Protein AF-F0XKV9-F1 (afdb_monomer_lite)

pLDDT: mean 72.9, std 20.6, range [33.19, 96.75]

Foldseek 3Di:
DDDDDDDDDDDDDDDDDDDDDDDDDDDPPPPDDPPDDPPPVLVVLCVVLVHDSPDDPVVSVVSVVVVVVVVVVVVVVVCVVVVDDDDPPQAEAEWEWEAEPVDPDPTWIARDDWDWDQDPVRWTGTDHHHTDPDPVVVCVVVVSHPYYHYDYHYTPPPPPPPPPPDDPDDDDDDDDD

Radius of gyration: 44.13 Å; chains: 1; bounding box: 92×63×125 Å

Structure (mmCIF, N/CA/C/O backbone):
data_AF-F0XKV9-F1
#
_entry.id   AF-F0XKV9-F1
#
loop_
_atom_site.group_PDB
_atom_site.id
_atom_site.type_symbol
_atom_site.label_atom_id
_atom_site.label_alt_id
_atom_site.label_comp_id
_atom_site.label_asym_id
_atom_site.label_entity_id
_atom_site.label_seq_id
_atom_site.pdbx_PDB_ins_code
_atom_site.Cartn_x
_atom_site.Cartn_y
_atom_site.Cartn_z
_atom_site.occupancy
_atom_site.B_iso_or_equiv
_atom_site.auth_seq_id
_atom_site.auth_comp_id
_atom_site.auth_asym_id
_atom_site.auth_atom_id
_atom_site.pdbx_PDB_model_num
ATOM 1 N N . MET A 1 1 ? -64.883 26.259 46.572 1.00 42.47 1 MET A N 1
ATOM 2 C CA . MET A 1 1 ? -65.482 26.123 47.922 1.00 42.47 1 MET A CA 1
ATOM 3 C C . MET A 1 1 ? -66.639 25.128 47.892 1.00 42.47 1 MET A C 1
ATOM 5 O O . MET A 1 1 ? -67.677 25.463 47.343 1.00 42.47 1 MET A O 1
ATOM 9 N N . LYS A 1 2 ? -66.460 23.932 48.468 1.00 43.38 2 LYS A N 1
ATOM 10 C CA . LYS A 1 2 ? -67.406 23.218 49.358 1.00 43.38 2 LYS A CA 1
ATOM 11 C C . LYS A 1 2 ? -66.945 21.767 49.500 1.00 43.38 2 LYS A C 1
ATOM 13 O O . LYS A 1 2 ? -67.006 20.978 48.569 1.00 43.38 2 LYS A O 1
ATOM 18 N N . GLN A 1 3 ? -66.449 21.467 50.694 1.00 43.81 3 GLN A N 1
ATOM 19 C CA . GLN A 1 3 ? -66.146 20.125 51.170 1.00 43.81 3 GLN A CA 1
ATOM 20 C C . GLN A 1 3 ? -67.430 19.318 51.366 1.00 43.81 3 GLN A C 1
ATOM 22 O O . GLN A 1 3 ? -68.426 19.880 51.822 1.00 43.81 3 GLN A O 1
ATOM 27 N N . ARG A 1 4 ? -67.352 17.993 51.198 1.00 50.84 4 ARG A N 1
ATOM 28 C CA . ARG A 1 4 ? -68.107 17.042 52.026 1.00 50.84 4 ARG A CA 1
ATOM 29 C C . ARG A 1 4 ? -67.255 15.808 52.334 1.00 50.84 4 ARG A C 1
ATOM 31 O O . ARG A 1 4 ? -67.056 14.948 51.489 1.00 50.84 4 ARG A O 1
ATOM 38 N N . LYS A 1 5 ? -66.770 15.757 53.578 1.00 52.06 5 LYS A N 1
ATOM 39 C CA . LYS A 1 5 ? -66.392 14.536 54.303 1.00 52.06 5 LYS A CA 1
ATOM 40 C C . LYS A 1 5 ? -67.658 13.744 54.639 1.00 52.06 5 LYS A C 1
ATOM 42 O O . LYS A 1 5 ? -68.660 14.366 54.996 1.00 52.06 5 LYS A O 1
ATOM 47 N N . ARG A 1 6 ? -67.574 12.412 54.667 1.00 47.75 6 ARG A N 1
ATOM 48 C CA . ARG A 1 6 ? -68.296 11.585 55.647 1.00 47.75 6 ARG A CA 1
ATOM 49 C C . ARG A 1 6 ? -67.607 10.238 55.860 1.00 47.75 6 ARG A C 1
ATOM 51 O O . ARG A 1 6 ? -66.858 9.756 55.021 1.00 47.75 6 ARG A O 1
ATOM 58 N N . THR A 1 7 ? -67.826 9.745 57.062 1.00 48.09 7 THR A N 1
ATOM 59 C CA . THR A 1 7 ? -67.016 8.855 57.886 1.00 48.09 7 THR A CA 1
ATOM 60 C C . THR A 1 7 ? -67.674 7.478 58.012 1.00 48.09 7 THR A C 1
ATOM 62 O O . THR A 1 7 ? -68.883 7.408 58.186 1.00 48.09 7 THR A O 1
ATOM 65 N N . ARG A 1 8 ? -66.840 6.430 57.957 1.00 44.22 8 ARG A N 1
ATOM 66 C CA . ARG A 1 8 ? -66.733 5.241 58.835 1.00 44.22 8 ARG A CA 1
ATOM 67 C C . ARG A 1 8 ? -68.006 4.649 59.485 1.00 44.22 8 ARG A C 1
ATOM 69 O O . ARG A 1 8 ? -68.614 5.298 60.327 1.00 44.22 8 ARG A O 1
ATOM 76 N N . THR A 1 9 ? -68.218 3.346 59.276 1.00 46.81 9 THR A N 1
ATOM 77 C CA . THR A 1 9 ? -68.761 2.396 60.272 1.00 46.81 9 THR A CA 1
ATOM 78 C C . THR A 1 9 ? -67.995 1.072 60.193 1.00 46.81 9 THR A C 1
ATOM 80 O O . THR A 1 9 ? -67.489 0.704 59.135 1.00 46.81 9 THR A O 1
ATOM 83 N N . ALA A 1 10 ? -67.846 0.427 61.347 1.00 48.41 10 ALA A N 1
ATOM 84 C CA . ALA A 1 10 ? -67.212 -0.867 61.574 1.00 48.41 10 ALA A CA 1
ATOM 85 C C . ALA A 1 10 ? -68.290 -1.925 61.864 1.00 48.41 10 ALA A C 1
ATOM 87 O O . ALA A 1 10 ? -69.329 -1.554 62.396 1.00 48.41 10 ALA A O 1
ATOM 88 N N . ASP A 1 11 ? -68.007 -3.187 61.536 1.00 45.19 11 ASP A N 1
ATOM 89 C CA . ASP A 1 11 ? -68.494 -4.432 62.173 1.00 45.19 11 ASP A CA 1
ATOM 90 C C . ASP A 1 11 ? -67.734 -5.573 61.462 1.00 45.19 11 ASP A C 1
ATOM 92 O O . ASP A 1 11 ? -67.770 -5.656 60.238 1.00 45.19 11 ASP A O 1
ATOM 96 N N . SER A 1 12 ? -66.788 -6.295 62.067 1.00 44.91 12 SER A N 1
ATOM 97 C CA . SER A 1 12 ? -66.873 -7.233 63.198 1.00 44.91 12 SER A CA 1
ATOM 98 C C . SER A 1 12 ? -67.814 -8.411 62.933 1.00 44.91 12 SER A C 1
ATOM 100 O O . SER A 1 12 ? -69.007 -8.333 63.203 1.00 44.91 12 SER A O 1
ATOM 102 N N . SER A 1 13 ? -67.259 -9.529 62.458 1.00 52.47 13 SER A N 1
ATOM 103 C CA . SER A 1 13 ? -67.791 -10.858 62.769 1.00 52.47 13 SER A CA 1
ATOM 104 C C . SER A 1 13 ? -66.709 -11.915 62.556 1.00 52.47 13 SER A C 1
ATOM 106 O O . SER A 1 13 ? -66.305 -12.198 61.427 1.00 52.47 13 SER A O 1
ATOM 108 N N . ASP A 1 14 ? -66.220 -12.436 63.676 1.00 47.88 14 ASP A N 1
ATOM 109 C CA . ASP A 1 14 ? -65.377 -13.616 63.779 1.00 47.88 14 ASP A CA 1
ATOM 110 C C . ASP A 1 14 ? -66.188 -14.865 63.422 1.00 47.88 14 ASP A C 1
ATOM 112 O O . ASP A 1 14 ? -67.334 -15.010 63.851 1.00 47.88 14 ASP A O 1
ATOM 116 N N . ASN A 1 15 ? -65.582 -15.809 62.703 1.00 46.38 15 ASN A N 1
ATOM 117 C CA . ASN A 1 15 ? -65.935 -17.207 62.904 1.00 46.38 15 ASN A CA 1
ATOM 118 C C . ASN A 1 15 ? -64.707 -18.090 62.683 1.00 46.38 15 ASN A C 1
ATOM 120 O O . ASN A 1 15 ? -64.210 -18.247 61.567 1.00 46.38 15 ASN A O 1
ATOM 124 N N . GLU A 1 16 ? -64.219 -18.636 63.789 1.00 47.38 16 GLU A N 1
ATOM 125 C CA . GLU A 1 16 ? -63.216 -19.685 63.840 1.00 47.38 16 GLU A CA 1
ATOM 126 C C . GLU A 1 16 ? -63.859 -21.019 63.449 1.00 47.38 16 GLU A C 1
ATOM 128 O O . GLU A 1 16 ? -64.922 -21.378 63.954 1.00 47.38 16 GLU A O 1
ATOM 133 N N . SER A 1 17 ? -63.197 -21.801 62.598 1.00 43.56 17 SER A N 1
ATOM 134 C CA . SER A 1 17 ? -63.336 -23.257 62.646 1.00 43.56 17 SER A CA 1
ATOM 135 C C . SER A 1 17 ? -62.118 -23.910 62.001 1.00 43.56 17 SER A C 1
ATOM 137 O O . SER A 1 17 ? -61.963 -23.943 60.782 1.00 43.56 17 SER A O 1
ATOM 139 N N . LEU A 1 18 ? -61.225 -24.386 62.863 1.00 49.62 18 LEU A N 1
ATOM 140 C CA . LEU A 1 18 ? -60.245 -25.417 62.562 1.00 49.62 18 LEU A CA 1
ATOM 141 C C . LEU A 1 18 ? -60.883 -26.754 62.954 1.00 49.62 18 LEU A C 1
ATOM 143 O O . LEU A 1 18 ? -61.232 -26.895 64.121 1.00 49.62 18 LEU A O 1
ATOM 147 N N . ASP A 1 19 ? -60.986 -27.717 62.034 1.00 33.19 19 ASP A N 1
ATOM 148 C CA . ASP A 1 19 ? -60.516 -29.084 62.306 1.00 33.19 19 ASP A CA 1
ATOM 149 C C . ASP A 1 19 ? -60.422 -29.962 61.037 1.00 33.19 19 ASP A C 1
ATOM 151 O O . ASP A 1 19 ? -61.348 -29.979 60.231 1.00 33.19 19 ASP A O 1
ATOM 155 N N . SER A 1 20 ? -59.279 -30.658 60.920 1.00 41.34 20 SER A N 1
ATOM 156 C CA . SER A 1 20 ? -58.982 -32.010 60.379 1.00 41.34 20 SER A CA 1
ATOM 157 C C . SER A 1 20 ? -59.711 -32.524 59.106 1.00 41.34 20 SER A C 1
ATOM 159 O O . SER A 1 20 ? -60.913 -32.406 58.951 1.00 41.34 20 SER A O 1
ATOM 161 N N . THR A 1 21 ? -59.100 -33.198 58.120 1.00 38.78 21 THR A N 1
ATOM 162 C CA . THR A 1 21 ? -58.111 -34.288 58.182 1.00 38.78 21 THR A CA 1
ATOM 163 C C . THR A 1 21 ? -57.601 -34.605 56.757 1.00 38.78 21 THR A C 1
ATOM 165 O O . THR A 1 21 ? -58.375 -34.583 55.806 1.00 38.78 21 THR A O 1
ATOM 168 N N . SER A 1 22 ? -56.320 -34.978 56.644 1.00 44.16 22 SER A N 1
ATOM 169 C CA . SER A 1 22 ? -55.724 -35.967 55.715 1.00 44.16 22 SER A CA 1
ATOM 170 C C . SER A 1 22 ? -56.182 -36.055 54.246 1.00 44.16 22 SER A C 1
ATOM 172 O O . SER A 1 22 ? -57.261 -36.560 53.940 1.00 44.16 22 SER A O 1
ATOM 174 N N . GLY A 1 23 ? -55.248 -35.793 53.327 1.00 37.78 23 GLY A N 1
ATOM 175 C CA . GLY A 1 23 ? -55.376 -36.228 51.937 1.00 37.78 23 GLY A CA 1
ATOM 176 C C . GLY A 1 23 ? -54.238 -35.764 51.035 1.00 37.78 23 GLY A C 1
ATOM 177 O O . GLY A 1 23 ? -54.467 -34.988 50.116 1.00 37.78 23 GLY A O 1
ATOM 178 N N . GLU A 1 24 ? -53.013 -36.241 51.265 1.00 48.28 24 GLU A N 1
ATOM 179 C CA . GLU A 1 24 ? -51.972 -36.171 50.237 1.00 48.28 24 GLU A CA 1
ATOM 180 C C . GLU A 1 24 ? -52.364 -37.064 49.054 1.00 48.28 24 GLU A C 1
ATOM 182 O O . GLU A 1 24 ? -52.225 -38.286 49.112 1.00 48.28 24 GLU A O 1
ATOM 187 N N . ARG A 1 25 ? -52.821 -36.459 47.956 1.00 43.91 25 ARG A N 1
ATOM 188 C CA . ARG A 1 25 ? -52.579 -36.972 46.603 1.00 43.91 25 ARG A CA 1
ATOM 189 C C . ARG A 1 25 ? -52.269 -35.792 45.704 1.00 43.91 25 ARG A C 1
ATOM 191 O O . ARG A 1 25 ? -53.130 -34.982 45.386 1.00 43.91 25 ARG A O 1
ATOM 198 N N . GLY A 1 26 ? -50.986 -35.682 45.381 1.00 50.31 26 GLY A N 1
ATOM 199 C CA . GLY A 1 26 ? -50.465 -34.673 44.488 1.00 50.31 26 GLY A CA 1
ATOM 200 C C . GLY A 1 26 ? -51.001 -34.868 43.081 1.00 50.31 26 GLY A C 1
ATOM 201 O O . GLY A 1 26 ? -50.602 -35.804 42.399 1.00 50.31 26 GLY A O 1
ATOM 202 N N . ASP A 1 27 ? -51.803 -33.911 42.639 1.00 44.44 27 ASP A N 1
ATOM 203 C CA . ASP A 1 27 ? -51.868 -33.549 41.236 1.00 44.44 27 ASP A CA 1
ATOM 204 C C . ASP A 1 27 ? -51.027 -32.289 41.073 1.00 44.44 27 ASP A C 1
ATOM 206 O O . ASP A 1 27 ? -51.365 -31.198 41.535 1.00 44.44 27 ASP A O 1
ATOM 210 N N . LYS A 1 28 ? -49.846 -32.491 40.482 1.00 50.53 28 LYS A N 1
ATOM 211 C CA . LYS A 1 28 ? -48.902 -31.444 40.111 1.00 50.53 28 LYS A CA 1
ATOM 212 C C . LYS A 1 28 ? -49.613 -30.483 39.164 1.00 50.53 28 LYS A C 1
ATOM 214 O O . LYS A 1 28 ? -49.629 -30.698 37.954 1.00 50.53 28 LYS A O 1
ATOM 219 N N . LEU A 1 29 ? -50.168 -29.408 39.717 1.00 52.03 29 LEU A N 1
ATOM 220 C CA . LEU A 1 29 ? -50.442 -28.198 38.965 1.00 52.03 29 LEU A CA 1
ATOM 221 C C . LEU A 1 29 ? -49.103 -27.819 38.331 1.00 52.03 29 LEU A C 1
ATOM 223 O O . LEU A 1 29 ? -48.138 -27.539 39.044 1.00 52.03 29 LEU A O 1
ATOM 227 N N . ALA A 1 30 ? -49.004 -27.929 37.008 1.00 57.25 30 ALA A N 1
ATOM 228 C CA . ALA A 1 30 ? -47.836 -27.475 36.283 1.00 57.25 30 ALA A CA 1
ATOM 229 C C . ALA A 1 30 ? -47.693 -25.976 36.566 1.00 57.25 30 ALA A C 1
ATOM 231 O O . ALA A 1 30 ? -48.363 -25.148 35.953 1.00 57.25 30 ALA A O 1
ATOM 232 N N . SER A 1 31 ? -46.865 -25.641 37.557 1.00 61.62 31 SER A N 1
ATOM 233 C CA . SER A 1 31 ? -46.360 -24.294 37.760 1.00 61.62 31 SER A CA 1
ATOM 234 C C . SER A 1 31 ? -45.735 -23.905 36.436 1.00 61.62 31 SER A C 1
ATOM 236 O O . SER A 1 31 ? -44.711 -24.473 36.047 1.00 61.62 31 SER A O 1
ATOM 238 N N . ALA A 1 32 ? -46.376 -22.979 35.726 1.00 64.44 32 ALA A N 1
ATOM 239 C CA . ALA A 1 32 ? -45.756 -22.334 34.588 1.00 64.44 32 ALA A CA 1
ATOM 240 C C . ALA A 1 32 ? -44.343 -21.895 35.018 1.00 64.44 32 ALA A C 1
ATOM 242 O O . ALA A 1 32 ? -44.179 -21.417 36.150 1.00 64.44 32 ALA A O 1
ATOM 243 N N . PRO A 1 33 ? -43.312 -22.093 34.178 1.00 63.97 33 PRO A N 1
ATOM 244 C CA . PRO A 1 33 ? -42.006 -21.517 34.448 1.00 63.97 33 PRO A CA 1
ATOM 245 C C . PRO A 1 33 ? -42.195 -20.016 34.701 1.00 63.97 33 PRO A C 1
ATOM 247 O O . PRO A 1 33 ? -42.980 -19.396 33.974 1.00 63.97 33 PRO A O 1
ATOM 250 N N . PRO A 1 34 ? -41.537 -19.415 35.708 1.00 62.56 34 PRO A N 1
ATOM 251 C CA . PRO A 1 34 ? -41.601 -17.974 35.875 1.00 62.56 34 PRO A CA 1
ATOM 252 C C . PRO A 1 34 ? -41.161 -17.342 34.555 1.00 62.56 34 PRO A C 1
ATOM 254 O O . PRO A 1 34 ? -40.069 -17.628 34.060 1.00 62.56 34 PRO A O 1
ATOM 257 N N . MET A 1 35 ? -42.034 -16.528 33.958 1.00 60.12 35 MET A N 1
ATOM 258 C CA . MET A 1 35 ? -41.656 -15.667 32.847 1.00 60.12 35 MET A CA 1
ATOM 259 C C . MET A 1 35 ? -40.638 -14.670 33.398 1.00 60.12 35 MET A C 1
ATOM 261 O O . MET A 1 35 ? -40.990 -13.623 33.930 1.00 60.12 35 MET A O 1
ATOM 265 N N . ILE A 1 36 ? -39.360 -15.035 33.348 1.00 65.94 36 ILE A N 1
ATOM 266 C CA . ILE A 1 36 ? -38.267 -14.077 33.462 1.00 65.94 36 ILE A CA 1
ATOM 267 C C . ILE A 1 36 ? -38.479 -13.109 32.305 1.00 65.94 36 ILE A C 1
ATOM 269 O O . ILE A 1 36 ? -38.598 -13.587 31.180 1.00 65.94 36 ILE A O 1
ATOM 273 N N . ASN A 1 37 ? -38.595 -11.807 32.587 1.00 62.38 37 ASN A N 1
ATOM 274 C CA . ASN A 1 37 ? -37.999 -10.722 31.789 1.00 62.38 37 ASN A CA 1
ATOM 275 C C . ASN A 1 37 ? -38.314 -9.308 32.325 1.00 62.38 37 ASN A C 1
ATOM 277 O O . ASN A 1 37 ? -38.358 -8.362 31.543 1.00 62.38 37 ASN A O 1
ATOM 281 N N . ASP A 1 38 ? -38.427 -9.105 33.642 1.00 70.81 38 ASP A N 1
ATOM 282 C CA . ASP A 1 38 ? -38.220 -7.758 34.197 1.00 70.81 38 ASP A CA 1
ATOM 283 C C . ASP A 1 38 ? -36.713 -7.509 34.291 1.00 70.81 38 ASP A C 1
ATOM 285 O O . ASP A 1 38 ? -36.083 -7.608 35.344 1.00 70.81 38 ASP A O 1
ATOM 289 N N . ILE A 1 39 ? -36.103 -7.259 33.132 1.00 80.00 39 ILE A N 1
ATOM 290 C CA . ILE A 1 39 ? -34.739 -6.749 33.079 1.00 80.00 39 ILE A CA 1
ATOM 291 C C . ILE A 1 39 ? -34.789 -5.357 33.707 1.00 80.00 39 ILE A C 1
ATOM 293 O O . ILE A 1 39 ? -35.452 -4.462 33.178 1.00 80.00 39 ILE A O 1
ATOM 297 N N . ASP A 1 40 ? -34.077 -5.169 34.821 1.00 86.44 40 ASP A N 1
ATOM 298 C CA . ASP A 1 40 ? -33.828 -3.848 35.401 1.00 86.44 40 ASP A CA 1
ATOM 299 C C . ASP A 1 40 ? -32.932 -3.042 34.450 1.00 86.44 40 ASP A C 1
ATOM 301 O O . ASP A 1 40 ? -31.716 -2.926 34.618 1.00 86.44 40 ASP A O 1
ATOM 305 N N . TRP A 1 41 ? -33.550 -2.515 33.394 1.00 89.25 41 TRP A N 1
ATOM 306 C CA . TRP A 1 41 ? -32.893 -1.747 32.346 1.00 89.25 41 TRP A CA 1
ATOM 307 C C . TRP A 1 41 ? -32.169 -0.536 32.934 1.00 89.25 41 TRP A C 1
ATOM 309 O O . TRP A 1 41 ? -31.101 -0.167 32.447 1.00 89.25 41 TRP A O 1
ATOM 319 N N . ARG A 1 42 ? -32.700 0.055 34.013 1.00 91.38 42 ARG A N 1
ATOM 320 C CA . ARG A 1 42 ? -32.064 1.188 34.682 1.00 91.38 42 ARG A CA 1
ATOM 321 C C . ARG A 1 42 ? -30.788 0.740 35.372 1.00 91.38 42 ARG A C 1
ATOM 323 O O . ARG A 1 42 ? -29.756 1.372 35.176 1.00 91.38 42 ARG A O 1
ATOM 330 N N . GLY A 1 43 ? -30.838 -0.353 36.129 1.00 90.06 43 GLY A N 1
ATOM 331 C CA . GLY A 1 43 ? -29.659 -0.944 36.754 1.00 90.06 43 GLY A CA 1
ATOM 332 C C . GLY A 1 43 ? -28.572 -1.288 35.737 1.00 90.06 43 GLY A C 1
ATOM 333 O O . GLY A 1 43 ? -27.398 -1.001 35.971 1.00 90.06 43 GLY A O 1
ATOM 334 N N . VAL A 1 44 ? -28.961 -1.818 34.574 1.00 91.75 44 VAL A N 1
ATOM 335 C CA . VAL A 1 44 ? -28.035 -2.115 33.470 1.00 91.75 44 VAL A CA 1
ATOM 336 C C . VAL A 1 44 ? -27.389 -0.842 32.917 1.00 91.75 44 VAL A C 1
ATOM 338 O O . VAL A 1 44 ? -26.166 -0.797 32.787 1.00 91.75 44 VAL A O 1
ATOM 341 N N . ILE A 1 45 ? -28.173 0.202 32.632 1.00 92.75 45 ILE A N 1
ATOM 342 C CA . ILE A 1 45 ? -27.647 1.471 32.104 1.00 92.75 45 ILE A CA 1
ATOM 343 C C . ILE A 1 45 ? -26.760 2.170 33.140 1.00 92.75 45 ILE A C 1
ATOM 345 O O . ILE A 1 45 ? -25.660 2.602 32.809 1.00 92.75 45 ILE A O 1
ATOM 349 N N . CYS A 1 46 ? -27.188 2.245 34.401 1.00 93.94 46 CYS A N 1
ATOM 350 C CA . CYS A 1 46 ? -26.391 2.816 35.485 1.00 93.94 46 CYS A CA 1
ATOM 351 C C . CYS A 1 46 ? -25.057 2.077 35.640 1.00 93.94 46 CYS A C 1
ATOM 353 O O . CYS A 1 46 ? -24.015 2.720 35.719 1.00 93.94 46 CYS A O 1
ATOM 355 N N . LYS A 1 47 ? -25.067 0.739 35.598 1.00 93.00 47 LYS A N 1
ATOM 356 C CA . LYS A 1 47 ? -23.843 -0.070 35.642 1.00 93.00 47 LYS A CA 1
ATOM 357 C C . LYS A 1 47 ? -22.931 0.195 34.442 1.00 93.00 47 LYS A C 1
ATOM 359 O O . LYS A 1 47 ? -21.723 0.287 34.618 1.00 93.00 47 LYS A O 1
ATOM 364 N N . PHE A 1 48 ? -23.493 0.321 33.240 1.00 93.62 48 PHE A N 1
ATOM 365 C CA . PHE A 1 48 ? -22.735 0.652 32.031 1.00 93.62 48 PHE A CA 1
ATOM 366 C C . PHE A 1 48 ? -22.076 2.039 32.114 1.00 93.62 48 PHE A C 1
ATOM 368 O O . PHE A 1 48 ? -20.941 2.204 31.679 1.00 93.62 48 PHE A O 1
ATOM 375 N N . LEU A 1 49 ? -22.765 3.018 32.705 1.00 93.06 49 LEU A N 1
ATOM 376 C CA . LEU A 1 49 ? -22.284 4.395 32.867 1.00 93.06 49 LEU A CA 1
ATOM 377 C C . LEU A 1 49 ? -21.418 4.609 34.120 1.00 93.06 49 LEU A C 1
ATOM 379 O O . LEU A 1 49 ? -21.030 5.745 34.390 1.00 93.06 49 LEU A O 1
ATOM 383 N N . ASP A 1 50 ? -21.164 3.551 34.896 1.00 92.88 50 ASP A N 1
ATOM 384 C CA . ASP A 1 50 ? -20.521 3.604 36.215 1.00 92.88 50 ASP A CA 1
ATOM 385 C C . ASP A 1 50 ? -21.176 4.640 37.154 1.00 92.88 50 ASP A C 1
ATOM 387 O O . ASP A 1 50 ? -20.543 5.499 37.773 1.00 92.88 50 ASP A O 1
ATOM 391 N N . LYS A 1 51 ? -22.511 4.601 37.207 1.00 90.88 51 LYS A N 1
ATOM 392 C CA . LYS A 1 51 ? -23.354 5.464 38.037 1.00 90.88 51 LYS A CA 1
ATOM 393 C C . LYS A 1 51 ? -24.145 4.644 39.057 1.00 90.88 51 LYS A C 1
ATOM 395 O O . LYS A 1 51 ? -24.514 3.499 38.788 1.00 90.88 51 LYS A O 1
ATOM 400 N N . PRO A 1 52 ? -24.473 5.220 40.226 1.00 92.06 52 PRO A N 1
ATOM 401 C CA . PRO A 1 52 ? -25.361 4.563 41.173 1.00 92.06 52 PRO A CA 1
ATOM 402 C C . PRO A 1 52 ? -26.764 4.372 40.577 1.00 92.06 52 PRO A C 1
ATOM 404 O O . PRO A 1 52 ? -27.271 5.196 39.822 1.00 92.06 52 PRO A O 1
ATOM 407 N N . THR A 1 53 ? -27.451 3.301 40.973 1.00 87.12 53 THR A N 1
ATOM 408 C CA . THR A 1 53 ? -28.808 2.967 40.488 1.00 87.12 53 THR A CA 1
ATOM 409 C C . THR A 1 53 ? -29.865 4.034 40.803 1.00 87.12 53 THR A C 1
ATOM 411 O O . THR A 1 53 ? -30.908 4.102 40.151 1.00 87.12 53 THR A O 1
ATOM 414 N N . LYS A 1 54 ? -29.583 4.900 41.784 1.00 89.12 54 LYS A N 1
ATOM 415 C CA . LYS A 1 54 ? -30.430 6.022 42.217 1.00 89.12 54 LYS A CA 1
ATOM 416 C C . LYS A 1 54 ? -30.053 7.377 41.598 1.00 89.12 54 LYS A C 1
ATOM 418 O O . LYS A 1 54 ? -30.565 8.386 42.064 1.00 89.12 54 LYS A O 1
ATOM 423 N N . THR A 1 55 ? -29.167 7.426 40.598 1.00 91.44 55 THR A N 1
ATOM 424 C CA . THR A 1 55 ? -28.864 8.668 39.856 1.00 91.44 55 THR A CA 1
ATOM 425 C C . THR A 1 55 ? -30.147 9.301 39.324 1.00 91.44 55 THR A C 1
ATOM 427 O O . THR A 1 55 ? -31.054 8.567 38.946 1.00 91.44 55 THR A O 1
ATOM 430 N N . GLU A 1 56 ? -30.261 10.629 39.308 1.00 93.69 56 GLU A N 1
ATOM 431 C CA . GLU A 1 56 ? -31.442 11.304 38.760 1.00 93.69 56 GLU A CA 1
ATOM 432 C C . GLU A 1 56 ? -31.511 11.158 37.234 1.00 93.69 56 GLU A C 1
ATOM 434 O O . GLU A 1 56 ? -30.514 10.883 36.567 1.00 93.69 56 GLU A O 1
ATOM 439 N N . ASN A 1 57 ? -32.706 11.284 36.653 1.00 90.81 57 ASN A N 1
ATOM 440 C CA . ASN A 1 57 ? -32.874 11.078 35.211 1.00 90.81 57 ASN A CA 1
ATOM 441 C C . ASN A 1 57 ? -32.086 12.092 34.379 1.00 90.81 57 ASN A C 1
ATOM 443 O O . ASN A 1 57 ? -31.545 11.710 33.347 1.00 90.81 57 ASN A O 1
ATOM 447 N N . ASP A 1 58 ? -31.992 13.340 34.828 1.00 92.31 58 ASP A N 1
ATOM 448 C CA . ASP A 1 58 ? -31.282 14.391 34.096 1.00 92.31 58 ASP A CA 1
ATOM 449 C C . ASP A 1 58 ? -29.776 14.105 34.049 1.00 92.31 58 ASP A C 1
ATOM 451 O O . ASP A 1 58 ? -29.172 14.120 32.976 1.00 92.31 58 ASP A O 1
ATOM 455 N N . ASP A 1 59 ? -29.193 13.700 35.177 1.00 89.75 59 ASP A N 1
ATOM 456 C CA . ASP A 1 59 ? -27.796 13.264 35.252 1.00 89.75 59 ASP A CA 1
ATOM 457 C C . ASP A 1 59 ? -27.528 12.012 34.402 1.00 89.75 59 ASP A C 1
ATOM 459 O O . ASP A 1 59 ? -26.475 11.884 33.769 1.00 89.75 59 ASP A O 1
ATOM 463 N N . LEU A 1 60 ? -28.488 11.080 34.363 1.00 93.38 60 LEU A N 1
ATOM 464 C CA . LEU A 1 60 ? -28.408 9.879 33.534 1.00 93.38 60 LEU A CA 1
ATOM 465 C C . LEU A 1 60 ? -28.420 10.233 32.041 1.00 93.38 60 LEU A C 1
ATOM 467 O O . LEU A 1 60 ? -27.638 9.679 31.267 1.00 93.38 60 LEU A O 1
ATOM 471 N N . TRP A 1 61 ? -29.278 11.174 31.640 1.00 93.56 61 TRP A N 1
ATOM 472 C CA . TRP A 1 61 ? -29.344 11.674 30.269 1.00 93.56 61 TRP A CA 1
ATOM 473 C C . TRP A 1 61 ? -28.056 12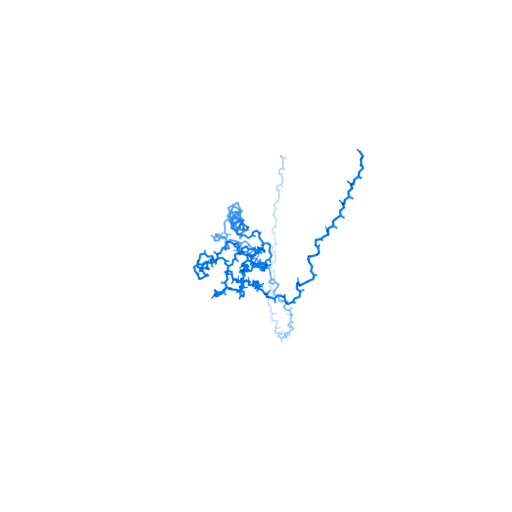.372 29.851 1.00 93.56 61 TRP A C 1
ATOM 475 O O . TRP A 1 61 ? -27.566 12.120 28.749 1.00 93.56 61 TRP A O 1
ATOM 485 N N . VAL A 1 62 ? -27.478 13.199 30.724 1.00 94.56 62 VAL A N 1
ATOM 486 C CA . VAL A 1 62 ? -26.189 13.858 30.465 1.00 94.56 62 VAL A CA 1
ATOM 487 C C . VAL A 1 62 ? -25.084 12.821 30.267 1.00 94.56 62 VAL A C 1
ATOM 489 O O . VAL A 1 62 ? -24.346 12.903 29.287 1.00 94.56 62 VAL A O 1
ATOM 492 N N . ALA A 1 63 ? -25.007 11.805 31.129 1.00 92.88 63 ALA A N 1
ATOM 493 C CA . ALA A 1 63 ? -24.020 10.734 31.001 1.00 92.88 63 ALA A CA 1
ATOM 494 C C . ALA A 1 63 ? -24.186 9.926 29.698 1.00 92.88 63 ALA A C 1
ATOM 496 O O . ALA A 1 63 ? -23.198 9.579 29.052 1.00 92.88 63 ALA A O 1
ATOM 497 N N . LEU A 1 64 ? -25.424 9.664 29.266 1.00 94.88 64 LEU A N 1
ATOM 498 C CA . LEU A 1 64 ? -25.691 9.006 27.983 1.00 94.88 64 LEU A CA 1
ATOM 499 C C . LEU A 1 64 ? -25.261 9.859 26.787 1.00 94.88 64 LEU A C 1
ATOM 501 O O . LEU A 1 64 ? -24.689 9.327 25.836 1.00 94.88 64 LEU A O 1
ATOM 505 N N . GLN A 1 65 ? -25.529 11.167 26.822 1.00 95.75 65 GLN A N 1
ATOM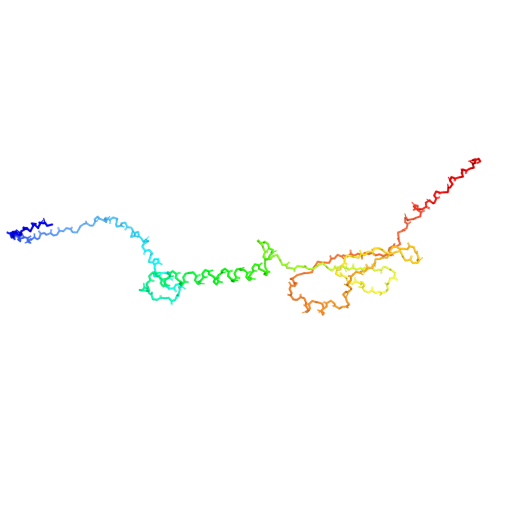 506 C CA . GLN A 1 65 ? -25.099 12.076 25.759 1.00 95.75 65 GLN A CA 1
ATOM 507 C C . GLN A 1 65 ? -23.579 12.181 25.700 1.00 95.75 65 GLN A C 1
ATOM 509 O O . GLN A 1 65 ? -23.016 12.155 24.618 1.00 95.75 65 GLN A O 1
ATOM 514 N N . ASP A 1 66 ? -22.910 12.226 26.845 1.00 94.19 66 ASP A N 1
ATOM 515 C CA . ASP A 1 66 ? -21.452 12.241 26.930 1.00 94.19 66 ASP A CA 1
ATOM 516 C C . ASP A 1 66 ? -20.831 10.954 26.353 1.00 94.19 66 ASP A C 1
ATOM 518 O O . ASP A 1 66 ? -19.945 11.026 25.502 1.00 94.19 66 ASP A O 1
ATOM 522 N N . VAL A 1 67 ? -21.362 9.770 26.689 1.00 94.00 67 VAL A N 1
ATOM 523 C CA . VAL A 1 67 ? -20.926 8.511 26.053 1.00 94.00 67 VAL A CA 1
ATOM 524 C C . VAL A 1 67 ? -21.206 8.508 24.552 1.00 94.00 67 VAL A C 1
ATOM 526 O O . VAL A 1 67 ? -20.357 8.072 23.774 1.00 94.00 67 VAL A O 1
ATOM 529 N N . ARG A 1 68 ? -22.367 9.013 24.121 1.00 93.75 68 ARG A N 1
ATOM 530 C CA . ARG A 1 68 ? -22.702 9.140 22.699 1.00 93.75 68 ARG A CA 1
ATOM 531 C C . ARG A 1 68 ? -21.727 10.064 21.978 1.00 93.75 68 ARG A C 1
ATOM 533 O O . ARG A 1 68 ? -21.273 9.705 20.898 1.00 93.75 68 ARG A O 1
ATOM 540 N N . THR A 1 69 ? -21.407 11.217 22.553 1.00 92.88 69 THR A N 1
ATOM 541 C CA . THR A 1 69 ? -20.466 12.182 21.983 1.00 92.88 69 THR A CA 1
ATOM 542 C C . THR A 1 69 ? -19.083 11.565 21.870 1.00 92.88 69 THR A C 1
ATOM 544 O O . THR A 1 69 ? -18.549 11.541 20.773 1.00 92.88 69 THR A O 1
ATOM 547 N N . ARG A 1 70 ? -18.554 10.937 22.927 1.00 87.94 70 ARG A N 1
ATOM 548 C CA . ARG A 1 70 ? -17.256 10.239 22.865 1.00 87.94 70 ARG A CA 1
ATOM 549 C C . ARG A 1 70 ? -17.247 9.106 21.847 1.00 87.94 70 ARG A C 1
ATOM 551 O O . ARG A 1 70 ? -16.255 8.905 21.156 1.00 87.94 70 ARG A O 1
ATOM 558 N N . TYR A 1 71 ? -18.343 8.353 21.749 1.00 88.75 71 TYR A N 1
ATOM 559 C CA . TYR A 1 71 ? -18.483 7.318 20.730 1.00 88.75 71 TYR A CA 1
ATOM 560 C C . TYR A 1 71 ? -18.469 7.923 19.329 1.00 88.75 71 TYR A C 1
ATOM 562 O O . TYR A 1 71 ? -17.792 7.387 18.463 1.00 88.75 71 TYR A O 1
ATOM 570 N N . LEU A 1 72 ? -19.182 9.028 19.104 1.00 86.38 72 LEU A N 1
ATOM 571 C CA . LEU A 1 72 ? -19.190 9.724 17.822 1.00 86.38 72 LEU A CA 1
ATOM 572 C C . LEU A 1 72 ? -17.828 10.338 17.511 1.00 86.38 72 LEU A C 1
ATOM 574 O O . LEU A 1 72 ? -17.355 10.132 16.414 1.00 86.38 72 LEU A O 1
ATOM 578 N N . GLU A 1 73 ? -17.145 10.968 18.463 1.00 82.38 73 GLU A N 1
ATOM 579 C CA . GLU A 1 73 ? -15.790 11.505 18.288 1.00 82.38 73 GLU A CA 1
ATOM 580 C C . GLU A 1 73 ? -14.772 10.399 17.992 1.00 82.38 73 GLU A C 1
ATOM 582 O O . GLU A 1 73 ? -13.929 10.549 17.112 1.00 82.38 73 GLU A O 1
ATOM 587 N N . MET A 1 74 ? -14.870 9.256 18.676 1.00 74.81 74 MET A N 1
ATOM 588 C CA . MET A 1 74 ? -14.046 8.080 18.395 1.00 74.81 74 MET A CA 1
ATOM 589 C C . MET A 1 74 ? -14.391 7.476 17.035 1.00 74.81 74 MET A C 1
ATOM 591 O O . MET A 1 74 ? -13.488 7.091 16.300 1.00 74.81 74 MET A O 1
ATOM 595 N N . LYS A 1 75 ? -15.680 7.398 16.686 1.00 75.06 75 LYS A N 1
ATOM 596 C CA . LYS A 1 75 ? -16.144 6.932 15.378 1.00 75.06 75 LYS A CA 1
ATOM 597 C C . LYS A 1 75 ? -15.687 7.884 14.287 1.00 75.06 75 LYS A C 1
ATOM 599 O O . LYS A 1 75 ? -15.277 7.403 13.251 1.00 75.06 75 LYS A O 1
ATOM 604 N N . ASP A 1 76 ? -15.704 9.185 14.526 1.00 70.31 76 ASP A N 1
ATOM 605 C CA . ASP A 1 76 ? -15.325 10.216 13.574 1.00 70.31 76 ASP A CA 1
ATOM 606 C C . ASP A 1 76 ? -13.807 10.217 13.382 1.00 70.31 76 ASP A C 1
ATOM 608 O O . ASP A 1 76 ? -13.359 10.176 12.243 1.00 70.31 76 ASP A O 1
ATOM 612 N N . CYS A 1 77 ? -13.012 10.095 14.454 1.00 61.06 77 CYS A N 1
ATOM 613 C CA . CYS A 1 77 ? -11.568 9.830 14.373 1.00 61.06 77 CYS A CA 1
ATOM 614 C C . CYS A 1 77 ? -11.266 8.511 13.648 1.00 61.06 77 CYS A C 1
ATOM 616 O O . CYS A 1 77 ? -10.355 8.449 12.822 1.00 61.06 77 CYS A O 1
ATOM 618 N N . ALA A 1 78 ? -12.039 7.459 13.934 1.00 57.12 78 ALA A N 1
ATOM 619 C CA . ALA A 1 78 ? -11.919 6.187 13.241 1.00 57.12 78 ALA A CA 1
ATOM 620 C C . ALA A 1 78 ? -12.278 6.351 11.764 1.00 57.12 78 ALA A C 1
ATOM 622 O O . ALA A 1 78 ? -11.518 5.887 10.940 1.00 57.12 78 ALA A O 1
ATOM 623 N N . THR A 1 79 ? -13.350 7.063 11.408 1.00 50.72 79 THR A N 1
ATOM 624 C CA . THR A 1 79 ? -13.789 7.287 10.023 1.00 50.72 79 THR A CA 1
ATOM 625 C C . THR A 1 79 ? -12.944 8.300 9.271 1.00 50.72 79 THR A C 1
ATOM 627 O O . THR A 1 79 ? -12.825 8.164 8.069 1.00 50.72 79 THR A O 1
ATOM 630 N N . GLU A 1 80 ? -12.296 9.266 9.915 1.00 51.94 80 GLU A N 1
ATOM 631 C CA . GLU A 1 80 ? -11.273 10.115 9.287 1.00 51.94 80 GLU A CA 1
ATOM 632 C C . GLU A 1 80 ? -10.008 9.289 8.979 1.00 51.94 80 GLU A C 1
ATOM 634 O O . GLU A 1 80 ? -9.349 9.540 7.974 1.00 51.94 80 GLU A O 1
ATOM 639 N N . GLY A 1 81 ? -9.727 8.241 9.769 1.00 46.06 81 GLY A N 1
ATOM 640 C CA . GLY A 1 81 ? -8.767 7.177 9.439 1.00 46.06 81 GLY A CA 1
ATOM 641 C C . GLY A 1 81 ? -9.324 6.034 8.568 1.00 46.06 81 GLY A C 1
ATOM 642 O O . GLY A 1 81 ? -8.563 5.168 8.146 1.00 46.06 81 GLY A O 1
ATOM 643 N N . LEU A 1 82 ? -10.633 6.021 8.293 1.00 45.41 82 LEU A N 1
ATOM 644 C CA . LEU A 1 82 ? -11.394 4.918 7.688 1.00 45.41 82 LEU A CA 1
ATOM 645 C C . LEU A 1 82 ? -12.470 5.470 6.730 1.00 45.41 82 LEU A C 1
ATOM 647 O O . LEU A 1 82 ? -13.601 4.989 6.707 1.00 45.41 82 LEU A O 1
ATOM 651 N N . LYS A 1 83 ? -12.130 6.473 5.900 1.00 46.84 83 LYS A N 1
ATOM 652 C CA . LYS A 1 83 ? -12.918 6.868 4.706 1.00 46.84 83 LYS A CA 1
ATOM 653 C C . LYS A 1 83 ? -12.728 5.845 3.575 1.00 46.84 83 LYS A C 1
ATOM 655 O O . LYS A 1 83 ? -12.566 6.204 2.414 1.00 46.84 83 LYS A O 1
ATOM 660 N N . SER A 1 84 ? -12.730 4.569 3.940 1.00 43.91 84 SER A N 1
ATOM 661 C CA . SER A 1 84 ? -12.816 3.419 3.056 1.00 43.91 84 SER A CA 1
ATOM 662 C C . SER A 1 84 ? -13.829 2.475 3.691 1.00 43.91 84 SER A C 1
ATOM 664 O O . SER A 1 84 ? -13.597 1.928 4.766 1.00 43.91 84 SER A O 1
ATOM 666 N N . ASP A 1 85 ? -14.985 2.381 3.047 1.00 43.22 85 ASP A N 1
ATOM 667 C CA . ASP A 1 85 ? -16.136 1.552 3.391 1.00 43.22 85 ASP A CA 1
ATOM 668 C C . ASP A 1 85 ? -15.788 0.111 3.810 1.00 43.22 85 ASP A C 1
ATOM 670 O O . ASP A 1 85 ? -14.972 -0.559 3.186 1.00 43.22 85 ASP A O 1
ATOM 674 N N . GLY A 1 86 ? -16.537 -0.411 4.787 1.00 43.97 86 GLY A N 1
ATOM 675 C CA . GLY A 1 86 ? -17.102 -1.773 4.747 1.00 43.97 86 GLY A CA 1
ATOM 676 C C . GLY A 1 86 ? -16.192 -2.993 4.939 1.00 43.97 86 GLY A C 1
ATOM 677 O O . GLY A 1 86 ? -16.685 -4.058 5.302 1.00 43.97 86 GLY A O 1
ATOM 678 N N . ALA A 1 87 ? -14.887 -2.865 4.781 1.00 47.94 87 ALA A N 1
ATOM 679 C CA . ALA A 1 87 ? -13.897 -3.855 5.161 1.00 47.94 87 ALA A CA 1
ATOM 680 C C . ALA A 1 87 ? -12.644 -3.066 5.521 1.00 47.94 87 ALA A C 1
ATOM 682 O O . ALA A 1 87 ? -12.300 -2.110 4.832 1.00 47.94 87 ALA A O 1
ATOM 683 N N . MET A 1 88 ? -11.939 -3.443 6.584 1.00 52.53 88 MET A N 1
ATOM 684 C CA . MET A 1 88 ? -10.546 -3.028 6.720 1.00 52.53 88 MET A CA 1
ATOM 685 C C . MET A 1 88 ? -9.788 -3.770 5.613 1.00 52.53 88 MET A C 1
ATOM 687 O O . MET A 1 88 ? -9.214 -4.828 5.855 1.00 52.53 88 MET A O 1
ATOM 691 N N . GLU A 1 89 ? -9.930 -3.307 4.368 1.00 61.28 89 GLU A N 1
ATOM 692 C CA . GLU A 1 89 ? -9.238 -3.872 3.225 1.00 61.28 89 GLU A CA 1
ATOM 693 C C . GLU A 1 89 ? -7.755 -3.668 3.528 1.00 61.28 89 GLU A C 1
ATOM 695 O O . GLU A 1 89 ? -7.339 -2.535 3.799 1.00 61.28 89 GLU A O 1
ATOM 700 N N . PRO A 1 90 ? -6.969 -4.752 3.641 1.00 71.44 90 PRO A N 1
ATOM 701 C CA . PRO A 1 90 ? -5.583 -4.610 4.017 1.00 71.44 90 PRO A CA 1
ATOM 702 C C . PRO A 1 90 ? -4.915 -3.707 2.985 1.00 71.44 90 PRO A C 1
ATOM 704 O O . PRO A 1 90 ? -4.922 -3.997 1.790 1.00 71.44 90 PRO A O 1
ATOM 707 N N . ASN A 1 91 ? -4.382 -2.582 3.455 1.00 82.38 91 ASN A N 1
ATOM 708 C CA . ASN A 1 91 ? -3.739 -1.607 2.594 1.00 82.38 91 ASN A CA 1
ATOM 709 C C . ASN A 1 91 ? -2.605 -2.287 1.829 1.00 82.38 91 ASN A C 1
ATOM 711 O O . ASN A 1 91 ? -1.691 -2.849 2.439 1.00 82.38 91 ASN A O 1
ATOM 715 N N . TYR A 1 92 ? -2.646 -2.220 0.505 1.00 88.38 92 TYR A N 1
ATOM 716 C CA . TYR A 1 92 ? -1.592 -2.758 -0.336 1.00 88.38 92 TYR A CA 1
ATOM 717 C C . TYR A 1 92 ? -0.945 -1.670 -1.166 1.00 88.38 92 TYR A C 1
ATOM 719 O O . TYR A 1 92 ? -1.550 -0.647 -1.484 1.00 88.38 92 TYR A O 1
ATOM 727 N N . ILE A 1 93 ? 0.301 -1.925 -1.544 1.00 92.69 93 ILE A N 1
ATOM 728 C CA . ILE A 1 93 ? 1.003 -1.124 -2.541 1.00 92.69 93 ILE A CA 1
ATOM 729 C C . ILE A 1 93 ? 1.309 -1.995 -3.745 1.00 92.69 93 ILE A C 1
ATOM 731 O O . ILE A 1 93 ? 1.593 -3.187 -3.616 1.00 92.69 93 ILE A O 1
ATOM 735 N N . THR A 1 94 ? 1.250 -1.392 -4.927 1.00 94.62 94 THR A N 1
ATOM 736 C CA . THR A 1 94 ? 1.764 -2.027 -6.137 1.00 94.62 94 THR A CA 1
ATOM 737 C C . THR A 1 94 ? 3.204 -1.581 -6.334 1.00 94.62 94 THR A C 1
ATOM 739 O O . THR A 1 94 ? 3.464 -0.385 -6.411 1.00 94.62 94 THR A O 1
ATOM 742 N N . ILE A 1 95 ? 4.129 -2.534 -6.422 1.00 96.19 95 ILE A N 1
ATOM 743 C CA . ILE A 1 95 ? 5.510 -2.276 -6.828 1.00 96.19 95 ILE A CA 1
ATOM 744 C C . ILE A 1 95 ? 5.693 -2.847 -8.229 1.00 96.19 95 ILE A C 1
ATOM 746 O O . ILE A 1 95 ? 5.440 -4.026 -8.485 1.00 96.19 95 ILE A O 1
ATOM 750 N N . HIS A 1 96 ? 6.136 -2.004 -9.148 1.00 96.75 96 HIS A N 1
ATOM 751 C CA . HIS A 1 96 ? 6.477 -2.404 -10.501 1.00 96.75 96 HIS A CA 1
ATOM 752 C C . HIS A 1 96 ? 7.932 -2.878 -10.530 1.00 96.75 96 HIS A C 1
ATOM 754 O O . HIS A 1 96 ? 8.822 -2.151 -10.093 1.00 96.75 96 HIS A O 1
ATOM 760 N N . ARG A 1 97 ? 8.168 -4.102 -11.011 1.00 95.12 97 ARG A N 1
ATOM 761 C CA . ARG A 1 97 ? 9.507 -4.677 -11.193 1.00 95.12 97 ARG A CA 1
ATOM 762 C C . ARG A 1 97 ? 9.841 -4.654 -12.672 1.00 95.12 97 ARG A C 1
ATOM 764 O O . ARG A 1 97 ? 9.126 -5.255 -13.467 1.00 95.12 97 ARG A O 1
ATOM 771 N N . ILE A 1 98 ? 10.893 -3.946 -13.046 1.00 93.12 98 ILE A N 1
ATOM 772 C CA . ILE A 1 98 ? 11.310 -3.782 -14.434 1.00 93.12 98 ILE A CA 1
ATOM 773 C C . ILE A 1 98 ? 12.593 -4.574 -14.629 1.00 93.12 98 ILE A C 1
ATOM 775 O O . ILE A 1 98 ? 13.637 -4.211 -14.094 1.00 93.12 98 ILE A O 1
ATOM 779 N N . ASN A 1 99 ? 12.522 -5.633 -15.424 1.00 92.38 99 ASN A N 1
ATOM 780 C CA . ASN A 1 99 ? 13.677 -6.429 -15.808 1.00 92.38 99 ASN A CA 1
ATOM 781 C C . ASN A 1 99 ? 14.111 -6.008 -17.216 1.00 92.38 99 ASN A C 1
ATOM 783 O O . ASN A 1 99 ? 13.335 -6.083 -18.175 1.00 92.38 99 ASN A O 1
ATOM 787 N N . CYS A 1 100 ? 15.339 -5.515 -17.338 1.00 89.19 100 CYS A N 1
ATOM 788 C CA . CYS A 1 100 ? 15.921 -5.125 -18.617 1.00 89.19 100 CYS A CA 1
ATOM 789 C C . CYS A 1 100 ? 16.827 -6.249 -19.116 1.00 89.19 100 CYS A C 1
ATOM 791 O O . CYS A 1 100 ? 17.762 -6.615 -18.416 1.00 89.19 100 CYS A O 1
ATOM 793 N N . ASN A 1 101 ? 16.592 -6.760 -20.325 1.00 87.25 101 ASN A N 1
ATOM 794 C CA . ASN A 1 101 ? 17.431 -7.832 -20.879 1.00 87.25 101 ASN A CA 1
ATOM 795 C C . ASN A 1 101 ? 18.797 -7.345 -21.395 1.00 87.25 101 ASN A C 1
ATOM 797 O O . ASN A 1 101 ? 19.690 -8.158 -21.603 1.00 87.25 101 ASN A O 1
ATOM 801 N N . GLU A 1 102 ? 18.961 -6.038 -21.614 1.00 82.62 102 GLU A N 1
ATOM 802 C CA . GLU A 1 102 ? 20.251 -5.420 -21.969 1.00 82.62 102 GLU A CA 1
ATOM 803 C C . GLU A 1 102 ? 21.092 -5.060 -20.737 1.00 82.62 102 GLU A C 1
ATOM 805 O O . GLU A 1 102 ? 22.302 -4.873 -20.844 1.00 82.62 102 GLU A O 1
ATOM 810 N N . GLY A 1 103 ? 20.451 -4.901 -19.577 1.00 71.00 103 GLY A N 1
ATOM 811 C CA . GLY A 1 103 ? 21.101 -4.456 -18.351 1.00 71.00 103 GLY A CA 1
ATOM 812 C C . GLY A 1 103 ? 21.604 -5.626 -17.515 1.00 71.00 103 GLY A C 1
ATOM 813 O O . GLY A 1 103 ? 20.925 -6.633 -17.371 1.00 71.00 103 GLY A O 1
ATOM 814 N N . GLU A 1 104 ? 22.771 -5.459 -16.900 1.00 65.50 104 GLU A N 1
ATOM 815 C CA . GLU A 1 104 ? 23.348 -6.430 -15.958 1.00 65.50 104 GLU A CA 1
ATOM 816 C C . GLU A 1 104 ? 22.745 -6.310 -14.539 1.00 65.50 104 GLU A C 1
ATOM 818 O O . GLU A 1 104 ? 23.194 -6.972 -13.609 1.00 65.50 104 GLU A O 1
ATOM 823 N N . SER A 1 105 ? 21.755 -5.429 -14.339 1.00 68.50 105 SER A N 1
ATOM 824 C CA . SER A 1 105 ? 21.160 -5.158 -13.029 1.00 68.50 105 SER A CA 1
ATOM 825 C C . SER A 1 105 ? 20.022 -6.120 -12.682 1.00 68.50 105 SER A C 1
ATOM 827 O O . SER A 1 105 ? 19.232 -6.511 -13.539 1.00 68.50 105 SER A O 1
ATOM 829 N N . ASP A 1 106 ? 19.879 -6.414 -11.385 1.00 70.25 106 ASP A N 1
ATOM 830 C CA . ASP A 1 106 ? 18.879 -7.326 -10.792 1.00 70.25 106 ASP A CA 1
ATOM 831 C C . ASP A 1 106 ? 17.407 -6.837 -10.875 1.00 70.25 106 ASP A C 1
ATOM 833 O O . ASP A 1 106 ? 16.536 -7.270 -10.113 1.00 70.25 106 ASP A O 1
ATOM 837 N N . GLY A 1 107 ? 17.105 -5.945 -11.819 1.00 82.25 107 GLY A N 1
ATOM 838 C CA . GLY A 1 107 ? 15.796 -5.334 -12.021 1.00 82.25 107 GLY A CA 1
ATOM 839 C C . GLY A 1 107 ? 15.573 -4.069 -11.184 1.00 82.25 107 GLY A C 1
ATOM 840 O O . GLY A 1 107 ? 16.071 -3.912 -10.071 1.00 82.25 107 GLY A O 1
ATOM 841 N N . GLU A 1 108 ? 14.809 -3.133 -11.740 1.00 91.50 108 GLU A N 1
ATOM 842 C CA . GLU A 1 108 ? 14.467 -1.852 -11.116 1.00 91.50 108 GLU A CA 1
ATOM 843 C C . GLU A 1 108 ? 13.091 -1.937 -10.441 1.00 91.50 108 GLU A C 1
ATOM 845 O O . GLU A 1 108 ? 12.133 -2.448 -11.023 1.00 91.50 108 GLU A O 1
ATOM 850 N N . LEU A 1 109 ? 12.978 -1.436 -9.208 1.00 95.00 109 LEU A N 1
ATOM 851 C CA . LEU A 1 109 ? 11.715 -1.368 -8.468 1.00 95.00 109 LEU A CA 1
ATOM 852 C C . LEU A 1 109 ? 11.163 0.057 -8.505 1.00 95.00 109 LEU A C 1
ATOM 854 O O . LEU A 1 109 ? 11.874 1.000 -8.159 1.00 95.00 109 LEU A O 1
ATOM 858 N N . SER A 1 110 ? 9.891 0.227 -8.859 1.00 95.25 110 SER A N 1
ATOM 859 C CA . SER A 1 110 ? 9.264 1.548 -8.962 1.00 95.25 110 SER A CA 1
ATOM 860 C C . SER A 1 110 ? 7.843 1.564 -8.394 1.00 95.25 110 SER A C 1
ATOM 862 O O . SER A 1 110 ? 7.100 0.589 -8.519 1.00 95.25 110 SER A O 1
ATOM 864 N N . LEU A 1 111 ? 7.452 2.669 -7.751 1.00 94.69 111 LEU A N 1
ATOM 865 C CA . LEU A 1 111 ? 6.088 2.842 -7.223 1.00 94.69 111 LEU A CA 1
ATOM 866 C C . LEU A 1 111 ? 5.106 3.296 -8.298 1.00 94.69 111 LEU A C 1
ATOM 868 O O . LEU A 1 111 ? 3.951 2.879 -8.306 1.00 94.69 111 LEU A O 1
ATOM 872 N N . GLY A 1 112 ? 5.556 4.156 -9.211 1.00 93.50 112 GLY A N 1
ATOM 873 C CA . GLY A 1 112 ? 4.723 4.589 -10.322 1.00 93.50 112 GLY A CA 1
ATOM 874 C C . GLY A 1 112 ? 4.871 3.673 -11.530 1.00 93.50 112 GLY A C 1
ATOM 875 O O . GLY A 1 112 ? 5.898 3.011 -11.718 1.00 93.50 112 GLY A O 1
ATOM 876 N N . VAL A 1 113 ? 3.819 3.662 -12.350 1.00 94.19 113 VAL A N 1
ATOM 877 C CA . VAL A 1 113 ? 3.730 2.844 -13.562 1.00 94.19 113 VAL A CA 1
ATOM 878 C C . VAL A 1 113 ? 4.899 3.178 -14.496 1.00 94.19 113 VAL A C 1
ATOM 880 O O . VAL A 1 113 ? 5.097 4.358 -14.807 1.00 94.19 113 VAL A O 1
ATOM 883 N N . PRO A 1 114 ? 5.670 2.172 -14.945 1.00 93.88 114 PRO A N 1
ATOM 884 C CA . PRO A 1 114 ? 6.773 2.396 -15.864 1.00 93.88 114 PRO A CA 1
ATOM 885 C C . PRO A 1 114 ? 6.273 2.835 -17.237 1.00 93.88 114 PRO A C 1
ATOM 887 O O . PRO A 1 114 ? 5.181 2.456 -17.665 1.00 93.88 114 PRO A O 1
ATOM 890 N N . TRP A 1 115 ? 7.089 3.611 -17.946 1.00 92.44 115 TRP A N 1
ATOM 891 C CA . TRP A 1 115 ? 6.754 4.093 -19.286 1.00 92.44 115 TRP A CA 1
ATOM 892 C C . TRP A 1 115 ? 7.843 3.745 -20.307 1.00 92.44 115 TRP A C 1
ATOM 894 O O . TRP A 1 115 ? 9.026 3.677 -19.955 1.00 92.44 115 TRP A O 1
ATOM 904 N N . PRO A 1 116 ? 7.461 3.525 -21.578 1.00 90.75 116 PRO A N 1
ATOM 905 C CA . PRO A 1 116 ? 8.402 3.203 -22.636 1.00 90.75 116 PRO A CA 1
ATOM 906 C C . PRO A 1 116 ? 9.225 4.422 -23.053 1.00 90.75 116 PRO A C 1
ATOM 908 O O . PRO A 1 116 ? 8.717 5.533 -23.213 1.00 90.75 116 PRO A O 1
ATOM 911 N N . VAL A 1 117 ? 10.507 4.177 -23.284 1.00 88.75 117 VAL A N 1
ATOM 912 C CA . VAL A 1 117 ? 11.493 5.097 -23.836 1.00 88.75 117 VAL A CA 1
ATOM 913 C C . VAL A 1 117 ? 12.218 4.349 -24.951 1.00 88.75 117 VAL A C 1
ATOM 915 O O . VAL A 1 117 ? 12.568 3.180 -24.801 1.00 88.75 117 VAL A O 1
ATOM 918 N N . ARG A 1 118 ? 12.428 5.005 -26.094 1.00 82.12 118 ARG A N 1
ATOM 919 C CA . ARG A 1 118 ? 13.254 4.429 -27.159 1.00 82.12 118 ARG A CA 1
ATOM 920 C C . ARG A 1 118 ? 14.722 4.571 -26.775 1.00 82.12 118 ARG A C 1
ATOM 922 O O . ARG A 1 118 ? 15.179 5.693 -26.549 1.00 82.12 118 ARG A O 1
ATOM 929 N N . ASN A 1 119 ? 15.434 3.452 -26.711 1.00 74.31 119 ASN A N 1
ATOM 930 C CA . ASN A 1 119 ? 16.887 3.457 -26.575 1.00 74.31 119 ASN A CA 1
ATOM 931 C C . ASN A 1 119 ? 17.550 3.824 -27.910 1.00 74.31 119 ASN A C 1
ATOM 933 O O . ASN A 1 119 ? 16.919 3.773 -28.969 1.00 74.31 119 ASN A O 1
ATOM 937 N N . ALA A 1 120 ? 18.831 4.203 -27.850 1.00 70.94 120 ALA A N 1
ATOM 938 C CA . ALA A 1 120 ? 19.630 4.539 -29.031 1.00 70.94 120 ALA A CA 1
ATOM 939 C C . ALA A 1 120 ? 19.660 3.391 -30.056 1.00 70.94 120 ALA A C 1
ATOM 941 O O . ALA A 1 120 ? 19.646 3.639 -31.259 1.00 70.94 120 ALA A O 1
ATOM 942 N N . ASP A 1 121 ? 19.601 2.155 -29.565 1.00 72.25 121 ASP A N 1
ATOM 943 C CA . ASP A 1 121 ? 19.643 0.925 -30.357 1.00 72.25 121 ASP A CA 1
ATOM 944 C C . ASP A 1 121 ? 18.273 0.518 -30.937 1.00 72.25 121 ASP A C 1
ATOM 946 O O . ASP A 1 121 ? 18.125 -0.550 -31.521 1.00 72.25 121 ASP A O 1
ATOM 950 N N . GLY A 1 122 ? 17.246 1.366 -30.796 1.00 71.31 122 GLY A N 1
ATOM 951 C CA . GLY A 1 122 ? 15.914 1.149 -31.373 1.00 71.31 122 GLY A CA 1
ATOM 952 C C . GLY A 1 122 ? 14.983 0.266 -30.537 1.00 71.31 122 GLY A C 1
ATOM 953 O O . GLY A 1 122 ? 13.780 0.243 -30.800 1.00 71.31 122 GLY A O 1
ATOM 954 N N . TYR A 1 123 ? 15.492 -0.390 -29.493 1.00 78.25 123 TYR A N 1
ATOM 955 C CA . TYR A 1 123 ? 14.678 -1.170 -28.564 1.00 78.25 123 TYR A CA 1
ATOM 956 C C . TYR A 1 123 ? 13.789 -0.285 -27.683 1.00 78.25 123 TYR A C 1
ATOM 958 O O . TYR A 1 123 ? 14.129 0.848 -27.319 1.00 78.25 123 TYR A O 1
ATOM 966 N N . THR A 1 124 ? 12.630 -0.833 -27.314 1.00 85.75 124 THR A N 1
ATOM 967 C CA . THR A 1 124 ? 11.752 -0.213 -26.319 1.00 85.75 124 THR A CA 1
ATOM 968 C C . THR A 1 124 ? 12.234 -0.600 -24.924 1.00 85.75 124 THR A C 1
ATOM 970 O O . THR A 1 124 ? 12.108 -1.753 -24.506 1.00 85.75 124 THR A O 1
ATOM 973 N N . HIS A 1 125 ? 12.772 0.380 -24.205 1.00 90.12 125 HIS A N 1
ATOM 974 C CA . HIS A 1 125 ? 13.198 0.266 -22.816 1.00 90.12 125 HIS A CA 1
ATOM 975 C C . HIS A 1 125 ? 12.140 0.866 -21.892 1.00 90.12 125 HIS A C 1
ATOM 977 O O . HIS A 1 125 ? 11.472 1.833 -22.252 1.00 90.12 125 HIS A O 1
ATOM 983 N N . LEU A 1 126 ? 11.964 0.312 -20.698 1.00 91.81 126 LEU A N 1
ATOM 984 C CA . LEU A 1 126 ? 11.026 0.842 -19.711 1.00 91.81 126 LEU A CA 1
ATOM 985 C C . LEU A 1 126 ? 11.791 1.599 -18.631 1.00 91.81 126 LEU A C 1
ATOM 987 O O . LE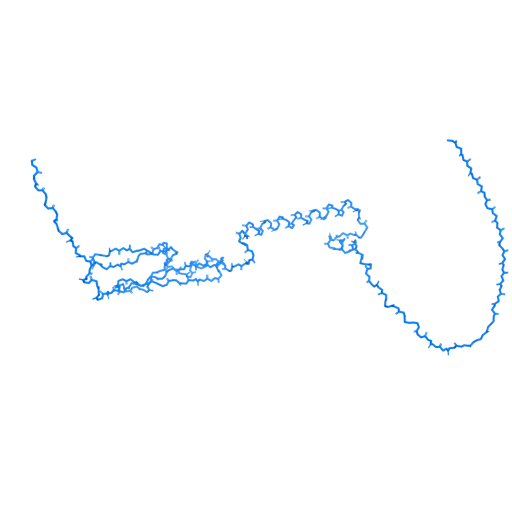U A 1 126 ? 12.734 1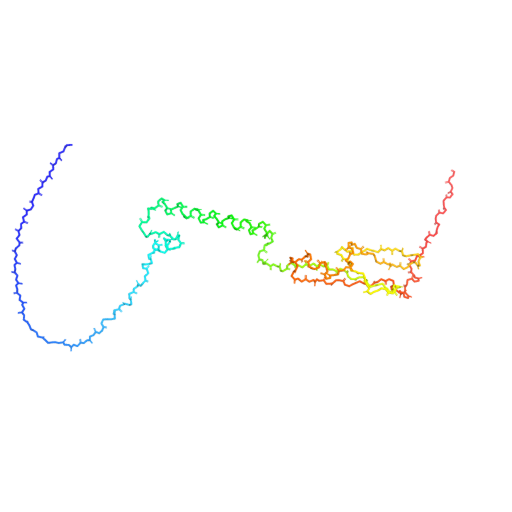.062 -18.063 1.00 91.81 126 LEU A O 1
ATOM 991 N N . ARG A 1 127 ? 11.353 2.821 -18.314 1.00 90.06 127 ARG A N 1
ATOM 992 C CA . ARG A 1 127 ? 11.846 3.568 -17.148 1.00 90.06 127 ARG A CA 1
ATOM 993 C C . ARG A 1 127 ? 10.814 3.576 -16.036 1.00 90.06 127 ARG A C 1
ATOM 995 O O . ARG A 1 127 ? 9.632 3.814 -16.296 1.00 90.06 127 ARG A O 1
ATOM 1002 N N . GLY A 1 128 ? 11.264 3.343 -14.807 1.00 90.50 128 GLY A N 1
ATOM 1003 C CA . GLY A 1 128 ? 10.429 3.439 -13.623 1.00 90.50 128 GLY A CA 1
ATOM 1004 C C . GLY A 1 128 ? 10.198 4.881 -13.176 1.00 90.50 128 GLY A C 1
ATOM 1005 O O . GLY A 1 128 ? 10.985 5.794 -13.439 1.00 90.50 128 GLY A O 1
ATOM 1006 N N . ARG A 1 129 ? 9.098 5.084 -12.445 1.00 90.56 129 ARG A N 1
ATOM 1007 C CA . ARG A 1 129 ? 8.818 6.323 -11.706 1.00 90.56 129 ARG A CA 1
ATOM 1008 C C . ARG A 1 129 ? 8.978 6.070 -10.217 1.00 90.56 129 ARG A C 1
ATOM 1010 O O . ARG A 1 129 ? 8.426 5.091 -9.726 1.00 90.56 129 ARG A O 1
ATOM 1017 N N . GLU A 1 130 ? 9.612 6.994 -9.495 1.00 92.62 130 GLU A N 1
ATOM 1018 C CA . GLU A 1 130 ? 9.756 6.899 -8.031 1.00 92.62 130 GLU A CA 1
ATOM 1019 C C . GLU A 1 130 ? 10.454 5.591 -7.633 1.00 92.62 130 GLU A C 1
ATOM 1021 O O . GLU A 1 130 ? 9.851 4.654 -7.109 1.00 92.62 130 GLU A O 1
ATOM 1026 N N . ILE A 1 131 ? 11.744 5.528 -7.967 1.00 94.06 131 ILE A N 1
ATOM 1027 C CA . ILE A 1 131 ? 12.557 4.323 -7.822 1.00 94.06 131 ILE A CA 1
ATOM 1028 C C . ILE A 1 131 ? 12.762 3.985 -6.349 1.00 94.06 131 ILE A C 1
ATOM 1030 O O . ILE A 1 131 ? 13.167 4.829 -5.545 1.00 94.06 131 ILE A O 1
ATOM 1034 N N . ILE A 1 132 ? 12.525 2.722 -6.014 1.00 93.25 132 ILE A N 1
ATOM 1035 C CA . ILE A 1 132 ? 12.821 2.153 -4.707 1.00 93.25 132 ILE A CA 1
ATOM 1036 C C . ILE A 1 132 ? 14.232 1.569 -4.773 1.00 93.25 132 ILE A C 1
ATOM 1038 O O . ILE A 1 132 ? 14.440 0.461 -5.256 1.00 93.25 132 ILE A O 1
ATOM 1042 N N . SER A 1 133 ? 15.211 2.316 -4.266 1.00 91.38 133 SER A N 1
ATOM 1043 C CA . SER A 1 133 ? 16.606 1.857 -4.198 1.00 91.38 133 SER A CA 1
ATOM 1044 C C . SER A 1 133 ? 16.847 0.807 -3.111 1.00 91.38 133 SER A C 1
ATOM 1046 O O . SER A 1 133 ? 17.763 -0.001 -3.224 1.00 91.38 133 SER A O 1
ATOM 1048 N N . ASN A 1 134 ? 16.041 0.820 -2.047 1.00 92.75 134 ASN A N 1
ATOM 1049 C CA . ASN A 1 134 ? 16.103 -0.149 -0.960 1.00 92.75 134 ASN A CA 1
ATOM 1050 C C . ASN A 1 134 ? 14.681 -0.482 -0.495 1.00 92.75 134 ASN A C 1
ATOM 1052 O O . ASN A 1 134 ? 13.998 0.352 0.106 1.00 92.75 134 ASN A O 1
ATOM 1056 N N . LEU A 1 135 ? 14.244 -1.705 -0.799 1.00 92.31 135 LEU A N 1
ATOM 1057 C CA . LEU A 1 135 ? 12.904 -2.179 -0.469 1.00 92.31 135 LEU A CA 1
ATOM 1058 C C . LEU A 1 135 ? 12.690 -2.296 1.044 1.00 92.31 135 LEU A C 1
ATOM 1060 O O . LEU A 1 135 ? 11.645 -1.888 1.537 1.00 92.31 135 LEU A O 1
ATOM 1064 N N . GLU A 1 136 ? 13.673 -2.802 1.784 1.00 92.94 136 GLU A N 1
ATOM 1065 C CA . GLU A 1 136 ? 13.569 -3.008 3.231 1.00 92.94 136 GLU A CA 1
ATOM 1066 C C . GLU A 1 136 ? 13.335 -1.680 3.961 1.00 92.94 136 GLU A C 1
ATOM 1068 O O . GLU A 1 136 ? 12.331 -1.515 4.654 1.00 92.94 136 GLU A O 1
ATOM 1073 N N . LEU A 1 137 ? 14.168 -0.673 3.682 1.00 93.88 137 LEU A N 1
ATOM 1074 C CA . LEU A 1 137 ? 14.016 0.671 4.244 1.00 93.88 137 LEU A CA 1
ATOM 1075 C C . LEU A 1 137 ? 12.693 1.334 3.823 1.00 93.88 137 LEU A C 1
ATOM 1077 O O . LEU A 1 137 ? 12.099 2.099 4.589 1.00 93.88 137 LEU A O 1
ATOM 1081 N N . HIS A 1 138 ? 12.226 1.075 2.597 1.00 91.88 138 HIS A N 1
ATOM 1082 C CA . HIS A 1 138 ? 10.935 1.576 2.132 1.00 91.88 138 HIS A CA 1
ATOM 1083 C C . HIS A 1 138 ? 9.777 0.989 2.952 1.00 91.88 138 HIS A C 1
ATOM 1085 O O . HIS A 1 138 ? 8.879 1.734 3.349 1.00 91.88 138 HIS A O 1
ATOM 1091 N N . LEU A 1 139 ? 9.815 -0.309 3.258 1.00 91.88 139 LEU A N 1
ATOM 1092 C CA . LEU A 1 139 ? 8.791 -0.985 4.059 1.00 91.88 139 LEU A CA 1
ATOM 1093 C C . LEU A 1 139 ? 8.852 -0.590 5.538 1.00 91.88 139 LEU A C 1
ATOM 1095 O O . LEU A 1 139 ? 7.810 -0.360 6.149 1.00 91.88 139 LEU A O 1
ATOM 1099 N N . GLU A 1 140 ? 10.048 -0.402 6.101 1.00 90.88 140 GLU A N 1
ATOM 1100 C CA . GLU A 1 140 ? 10.209 0.097 7.475 1.00 90.88 140 GLU A CA 1
ATOM 1101 C C . GLU A 1 140 ? 9.551 1.467 7.689 1.00 90.88 140 GLU A C 1
ATOM 1103 O O . GLU A 1 140 ? 8.992 1.738 8.758 1.00 90.88 140 GLU A O 1
ATOM 1108 N N . ARG A 1 141 ? 9.603 2.330 6.666 1.00 91.25 141 ARG A N 1
ATOM 1109 C CA . ARG A 1 141 ? 8.982 3.663 6.669 1.00 91.25 141 ARG A CA 1
ATOM 1110 C C . ARG A 1 141 ? 7.477 3.624 6.396 1.00 91.25 141 ARG A C 1
ATOM 1112 O O . ARG A 1 141 ? 6.772 4.537 6.816 1.00 91.25 141 ARG A O 1
ATOM 1119 N N . ASN A 1 142 ? 6.976 2.576 5.744 1.00 87.44 142 ASN A N 1
ATOM 1120 C CA . ASN A 1 142 ? 5.580 2.437 5.324 1.00 87.44 142 ASN A C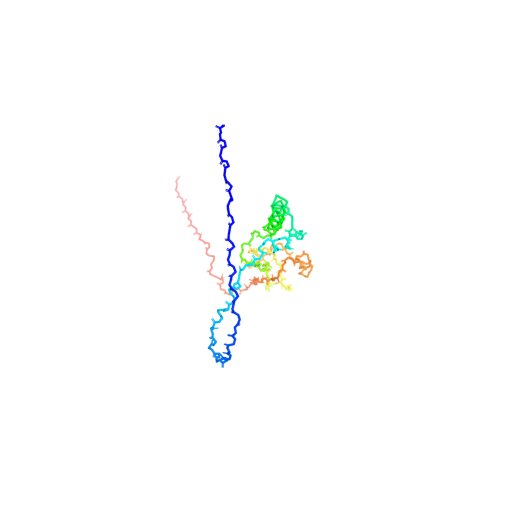A 1
ATOM 1121 C C . ASN A 1 142 ? 4.878 1.281 6.052 1.00 87.44 142 ASN A C 1
ATOM 1123 O O . ASN A 1 142 ? 4.340 0.366 5.438 1.00 87.44 142 ASN A O 1
ATOM 1127 N N . LYS A 1 143 ? 4.823 1.354 7.388 1.00 86.25 143 LYS A N 1
ATOM 1128 C CA . LYS A 1 143 ? 4.204 0.319 8.245 1.00 86.25 143 LYS A CA 1
ATOM 1129 C C . LYS A 1 143 ? 2.686 0.176 8.096 1.00 86.25 143 LYS A C 1
ATOM 1131 O O . LYS A 1 143 ? 2.097 -0.722 8.686 1.00 86.25 143 LYS A O 1
ATOM 1136 N N . TRP A 1 144 ? 2.051 1.081 7.357 1.00 84.25 144 TRP A N 1
ATOM 1137 C CA . TRP A 1 144 ? 0.627 1.014 7.043 1.00 84.25 144 TRP A CA 1
ATOM 1138 C C . TRP A 1 144 ? 0.318 -0.031 5.958 1.00 84.25 144 TRP A C 1
ATOM 1140 O O . TRP A 1 144 ? -0.846 -0.382 5.791 1.00 84.25 144 TRP A O 1
ATOM 1150 N N . VAL A 1 145 ? 1.339 -0.526 5.245 1.00 87.88 145 VAL A N 1
ATOM 1151 C CA . VAL A 1 145 ? 1.225 -1.540 4.191 1.00 87.88 145 VAL A CA 1
ATOM 1152 C C . VAL A 1 145 ? 1.097 -2.931 4.809 1.00 87.88 145 VAL A C 1
ATOM 1154 O O . VAL A 1 145 ? 1.977 -3.384 5.536 1.00 87.88 145 VAL A O 1
ATOM 1157 N N . ALA A 1 146 ? 0.007 -3.623 4.488 1.00 89.00 146 ALA A N 1
ATOM 1158 C CA . ALA A 1 146 ? -0.265 -4.987 4.924 1.00 89.00 146 ALA A CA 1
ATOM 1159 C C . ALA A 1 146 ? 0.317 -6.041 3.966 1.00 89.00 146 ALA A C 1
ATOM 1161 O O . ALA A 1 146 ? 0.780 -7.087 4.418 1.00 89.00 146 ALA A O 1
ATOM 1162 N N . PHE A 1 147 ? 0.309 -5.783 2.654 1.00 90.88 147 PHE A N 1
ATOM 1163 C CA . PHE A 1 147 ? 0.932 -6.651 1.648 1.00 90.88 147 PHE A CA 1
ATOM 1164 C C . PHE A 1 147 ? 1.360 -5.873 0.397 1.00 90.88 147 PHE A C 1
ATOM 1166 O O . PHE A 1 147 ? 0.975 -4.724 0.185 1.00 90.88 147 PHE A O 1
ATOM 1173 N N . ILE A 1 148 ? 2.176 -6.512 -0.441 1.00 93.88 148 ILE A N 1
ATOM 1174 C CA . ILE A 1 148 ? 2.719 -5.932 -1.672 1.00 93.88 148 ILE A CA 1
ATOM 1175 C C . ILE A 1 148 ? 2.198 -6.732 -2.861 1.00 93.88 148 ILE A C 1
ATOM 1177 O O . ILE A 1 148 ? 2.243 -7.962 -2.856 1.00 93.88 148 ILE A O 1
ATOM 1181 N N . VAL A 1 149 ? 1.748 -6.030 -3.896 1.00 95.00 149 VAL A N 1
ATOM 1182 C CA . VAL A 1 149 ? 1.430 -6.611 -5.202 1.00 95.00 149 VAL A CA 1
ATOM 1183 C C . VAL A 1 149 ? 2.562 -6.275 -6.161 1.00 95.00 149 VAL A C 1
ATOM 1185 O O . VAL A 1 149 ? 2.822 -5.104 -6.433 1.00 95.00 149 VAL A O 1
ATOM 1188 N N . TYR A 1 150 ? 3.230 -7.291 -6.698 1.00 95.81 150 TYR A N 1
ATOM 1189 C CA . TYR A 1 150 ? 4.238 -7.083 -7.732 1.00 95.81 150 TYR A CA 1
ATOM 1190 C C . TYR A 1 150 ? 3.609 -7.121 -9.121 1.00 95.81 150 TYR A C 1
ATOM 1192 O O . TYR A 1 150 ? 2.790 -7.989 -9.425 1.00 95.81 150 TYR A O 1
ATOM 1200 N N . LYS A 1 151 ? 4.004 -6.172 -9.970 1.00 96.12 151 LYS A N 1
ATOM 1201 C CA . LYS A 1 151 ? 3.755 -6.219 -11.414 1.00 96.12 151 LYS A CA 1
ATOM 1202 C C . LYS A 1 151 ? 5.089 -6.292 -12.129 1.00 96.12 151 LYS A C 1
ATOM 1204 O O . LYS A 1 151 ? 5.842 -5.320 -12.097 1.00 96.12 151 LYS A O 1
ATOM 1209 N N . ASP A 1 152 ? 5.352 -7.427 -12.756 1.00 94.38 152 ASP A N 1
ATOM 1210 C CA . ASP A 1 152 ? 6.593 -7.668 -13.477 1.00 94.38 152 ASP A CA 1
ATOM 1211 C C . ASP A 1 152 ? 6.487 -7.171 -14.922 1.00 94.38 152 ASP A C 1
ATOM 1213 O O . ASP A 1 152 ? 5.497 -7.413 -15.616 1.00 94.38 152 ASP A O 1
ATOM 1217 N N . TYR A 1 153 ? 7.528 -6.481 -15.371 1.00 92.38 153 TYR A N 1
ATOM 1218 C CA . TYR A 1 153 ? 7.702 -6.001 -16.731 1.00 92.38 153 TYR A CA 1
ATOM 1219 C C . TYR A 1 153 ? 9.057 -6.457 -17.253 1.00 92.38 153 TYR A C 1
ATOM 1221 O O . TYR A 1 153 ? 10.048 -6.464 -16.523 1.00 92.38 153 TYR A O 1
ATOM 1229 N N . SER A 1 154 ? 9.108 -6.775 -18.540 1.00 90.50 154 SER A N 1
ATOM 1230 C CA . SER A 1 154 ? 10.340 -7.070 -19.265 1.00 90.50 154 SER A CA 1
ATOM 1231 C C . SER A 1 154 ? 10.491 -6.104 -20.433 1.00 90.50 154 SER A C 1
ATOM 1233 O O . SER A 1 154 ? 9.519 -5.854 -21.148 1.00 90.50 154 SER A O 1
ATOM 1235 N N . CYS A 1 155 ? 11.692 -5.572 -20.638 1.00 88.81 155 CYS A N 1
ATOM 1236 C CA . CYS A 1 155 ? 12.001 -4.685 -21.759 1.00 88.81 155 CYS A CA 1
ATOM 1237 C C . CYS A 1 155 ? 13.333 -5.050 -22.422 1.00 88.81 155 CYS A C 1
ATOM 1239 O O . CYS A 1 155 ? 14.076 -5.898 -21.920 1.00 88.81 155 CYS A O 1
ATOM 1241 N N . CYS A 1 156 ? 13.600 -4.434 -23.575 1.00 86.44 156 CYS A N 1
ATOM 1242 C CA . CYS A 1 156 ? 14.728 -4.783 -24.442 1.00 86.44 156 CYS A CA 1
ATOM 1243 C C . CYS A 1 156 ? 14.747 -6.272 -24.843 1.00 86.44 156 CYS A C 1
ATOM 1245 O O . CYS A 1 156 ? 15.798 -6.876 -25.035 1.00 86.44 156 CYS A O 1
ATOM 1247 N N . THR A 1 157 ? 13.571 -6.899 -24.952 1.00 76.44 157 THR A N 1
ATOM 1248 C CA . THR A 1 157 ? 13.431 -8.188 -25.632 1.00 76.44 157 THR A CA 1
ATOM 1249 C C . THR A 1 157 ? 13.706 -7.974 -27.114 1.00 76.44 157 THR A C 1
ATOM 1251 O O . THR A 1 157 ? 13.065 -7.143 -27.758 1.00 76.44 157 THR A O 1
ATOM 1254 N N . ILE A 1 158 ? 14.651 -8.732 -27.664 1.00 66.56 158 ILE A N 1
ATOM 1255 C CA . ILE A 1 158 ? 14.837 -8.810 -29.110 1.00 66.56 158 ILE A CA 1
ATOM 1256 C C . ILE A 1 158 ? 13.593 -9.514 -29.655 1.00 66.56 158 ILE A C 1
ATOM 1258 O O . ILE A 1 158 ? 13.465 -10.733 -29.564 1.00 66.56 158 ILE A O 1
ATOM 1262 N N . HIS A 1 159 ? 12.624 -8.749 -30.151 1.00 55.53 159 HIS A N 1
ATOM 1263 C CA . HIS A 1 159 ? 11.564 -9.320 -30.966 1.00 55.53 159 HIS A CA 1
ATOM 1264 C C . HIS A 1 159 ? 12.172 -9.587 -32.342 1.00 55.53 159 HIS A C 1
ATOM 1266 O O . HIS A 1 159 ? 12.456 -8.649 -33.080 1.00 55.53 159 HIS A O 1
ATOM 1272 N N . GLU A 1 160 ? 12.354 -10.859 -32.702 1.00 52.47 160 GLU A N 1
ATOM 1273 C CA . GLU A 1 160 ? 12.792 -11.273 -34.047 1.00 52.47 160 GLU A CA 1
ATOM 1274 C C . GLU A 1 160 ? 11.801 -10.868 -35.167 1.00 52.47 160 GLU A C 1
ATOM 1276 O O . GLU A 1 160 ? 12.028 -11.175 -36.332 1.00 52.47 160 GLU A O 1
ATOM 1281 N N . ASP A 1 161 ? 10.724 -10.142 -34.845 1.00 49.78 161 ASP A N 1
ATOM 1282 C CA . ASP A 1 161 ? 9.552 -9.955 -35.703 1.00 49.78 161 ASP A CA 1
ATOM 1283 C C . ASP A 1 161 ? 9.147 -8.483 -35.934 1.00 49.78 161 ASP A C 1
ATOM 1285 O O . ASP A 1 161 ? 8.028 -8.201 -36.354 1.00 49.78 161 ASP A O 1
ATOM 1289 N N . ASP A 1 162 ? 10.049 -7.520 -35.697 1.00 48.81 162 ASP A N 1
ATOM 1290 C CA . ASP A 1 162 ? 9.795 -6.088 -35.977 1.00 48.81 162 ASP A CA 1
ATOM 1291 C C . ASP A 1 162 ? 10.467 -5.579 -37.270 1.00 48.81 162 ASP A C 1
ATOM 1293 O O . ASP A 1 162 ? 10.544 -4.380 -37.542 1.00 48.81 162 ASP A O 1
ATOM 1297 N N . SER A 1 163 ? 10.881 -6.501 -38.146 1.00 46.94 163 SER A N 1
ATOM 1298 C CA . SER A 1 163 ? 11.391 -6.177 -39.491 1.00 46.94 163 SER A CA 1
ATOM 1299 C C . SER A 1 163 ? 10.303 -5.694 -40.467 1.00 46.94 163 SER A C 1
ATOM 1301 O O . SER A 1 163 ? 10.599 -5.389 -41.621 1.00 46.94 163 SER A O 1
ATOM 1303 N N . LEU A 1 164 ? 9.035 -5.617 -40.049 1.00 51.00 164 LEU A N 1
ATOM 1304 C CA . LEU A 1 164 ? 7.913 -5.267 -40.922 1.00 51.00 164 LEU A CA 1
ATOM 1305 C C . LEU A 1 164 ? 6.928 -4.309 -40.249 1.00 51.00 164 LEU A C 1
ATOM 1307 O O . LEU A 1 164 ? 5.752 -4.644 -40.135 1.00 51.00 164 LEU A O 1
ATOM 1311 N N . LYS A 1 165 ? 7.362 -3.111 -39.825 1.00 48.12 165 LYS A N 1
ATOM 1312 C CA . LYS A 1 165 ? 6.441 -1.969 -39.612 1.00 48.12 165 LYS A CA 1
ATOM 1313 C C . LYS A 1 165 ? 7.124 -0.606 -39.456 1.00 48.12 165 LYS A C 1
ATOM 1315 O O . LYS A 1 165 ? 6.807 0.166 -38.565 1.00 48.12 165 LYS A O 1
ATOM 1320 N N . PHE A 1 166 ? 7.985 -0.248 -40.400 1.00 41.28 166 PHE A N 1
ATOM 1321 C CA . PHE A 1 166 ? 8.155 1.155 -40.789 1.00 41.28 166 PHE A CA 1
ATOM 1322 C C . PHE A 1 166 ? 8.341 1.194 -42.305 1.00 41.28 166 PHE A C 1
ATOM 1324 O O . PHE A 1 166 ? 9.455 1.124 -42.809 1.00 41.28 166 PHE A O 1
ATOM 1331 N N . GLN A 1 167 ? 7.232 1.266 -43.045 1.00 39.81 167 GLN A N 1
ATOM 1332 C CA . GLN A 1 167 ? 7.293 1.863 -44.374 1.00 39.81 167 GLN A CA 1
ATOM 1333 C C . GLN A 1 167 ? 7.152 3.376 -44.184 1.00 39.81 167 GLN A C 1
ATOM 1335 O O . GLN A 1 167 ? 6.091 3.822 -43.741 1.00 39.81 167 GLN A O 1
ATOM 1340 N N . PRO A 1 168 ? 8.193 4.179 -44.460 1.00 40.75 168 PRO A N 1
ATOM 1341 C CA . PRO A 1 168 ? 7.978 5.589 -44.706 1.00 40.75 168 PRO A CA 1
ATOM 1342 C C . PRO A 1 168 ? 7.233 5.668 -46.041 1.00 40.75 168 PRO A C 1
ATOM 1344 O O . PRO A 1 168 ? 7.767 5.270 -47.074 1.00 40.75 168 PRO A O 1
ATOM 1347 N N . ASN A 1 169 ? 5.979 6.119 -46.021 1.00 35.91 169 ASN A N 1
ATOM 1348 C CA . ASN A 1 169 ? 5.308 6.511 -47.254 1.00 35.91 169 ASN A CA 1
ATOM 1349 C C . ASN A 1 169 ? 6.094 7.686 -47.840 1.00 35.91 169 ASN A C 1
ATOM 1351 O O . ASN A 1 169 ? 6.027 8.806 -47.333 1.00 35.91 169 ASN A O 1
ATOM 1355 N N . GLU A 1 170 ? 6.872 7.413 -48.882 1.00 49.59 170 GLU A N 1
ATOM 1356 C CA . GLU A 1 170 ? 7.369 8.451 -49.764 1.00 49.59 170 GLU A CA 1
ATOM 1357 C C . GLU A 1 170 ? 6.239 8.911 -50.705 1.00 49.59 170 GLU A C 1
ATOM 1359 O O . GLU A 1 170 ? 5.497 8.089 -51.242 1.00 49.59 170 GLU A O 1
ATOM 1364 N N . LYS A 1 171 ? 6.266 10.219 -50.994 1.00 45.75 171 LYS A N 1
ATOM 1365 C CA . LYS A 1 171 ? 5.742 10.927 -52.181 1.00 45.75 171 LYS A CA 1
ATOM 1366 C C . LYS A 1 171 ? 4.259 11.303 -52.189 1.00 45.75 171 LYS A C 1
ATOM 1368 O O . LYS A 1 171 ? 3.404 10.499 -52.525 1.00 45.75 171 LYS A O 1
ATOM 1373 N N . GLU A 1 172 ? 4.021 12.602 -52.031 1.00 41.78 172 GLU A N 1
ATOM 1374 C CA . GLU A 1 172 ? 3.204 13.351 -52.989 1.00 41.78 172 GLU A CA 1
ATOM 1375 C C . GLU A 1 172 ? 4.036 14.550 -53.462 1.00 41.78 172 GLU A C 1
ATOM 1377 O O . GLU A 1 172 ? 4.281 15.514 -52.737 1.00 41.78 172 GLU A O 1
ATOM 1382 N N . GLU A 1 173 ? 4.576 14.403 -54.672 1.00 50.12 173 GLU A N 1
ATOM 1383 C CA . GLU A 1 173 ? 4.894 15.525 -55.542 1.00 50.12 173 GLU A CA 1
ATOM 1384 C C . GLU A 1 173 ? 3.560 16.138 -55.968 1.00 50.12 173 GLU A C 1
ATOM 1386 O O . GLU A 1 173 ? 2.753 15.436 -56.566 1.00 50.12 173 GLU A O 1
ATOM 1391 N N . ASP A 1 174 ? 3.356 17.429 -55.725 1.00 43.09 174 ASP A N 1
ATOM 1392 C CA . ASP A 1 174 ? 2.423 18.216 -56.524 1.00 43.09 174 ASP A CA 1
ATOM 1393 C C . ASP A 1 174 ? 3.146 19.466 -57.023 1.00 43.09 174 ASP A C 1
ATOM 1395 O O . ASP A 1 174 ? 3.524 20.381 -56.287 1.00 43.09 174 ASP A O 1
ATOM 1399 N N . THR A 1 175 ? 3.400 19.427 -58.326 1.00 49.16 175 THR A N 1
ATOM 1400 C CA . THR A 1 175 ? 3.656 20.582 -59.182 1.00 49.16 175 THR A CA 1
ATOM 1401 C C . THR A 1 175 ? 2.312 21.191 -59.598 1.00 49.16 175 THR A C 1
ATOM 1403 O O . THR A 1 175 ? 1.290 20.520 -59.512 1.00 49.16 175 THR A O 1
ATOM 1406 N N . VAL A 1 176 ? 2.363 22.411 -60.162 1.00 49.97 176 VAL A N 1
ATOM 1407 C CA . VAL A 1 176 ? 1.277 23.224 -60.772 1.00 49.97 176 VAL A CA 1
ATOM 1408 C C . VAL A 1 176 ? 0.734 24.283 -59.787 1.00 49.97 176 VAL A C 1
ATOM 1410 O O . VAL A 1 176 ? 0.233 23.942 -58.727 1.00 49.97 176 VAL A O 1
ATOM 1413 N N . SER A 1 177 ? 0.808 25.599 -60.028 1.00 52.22 177 SER A N 1
ATOM 1414 C CA . SER A 1 177 ? 1.065 26.381 -61.247 1.00 52.22 177 SER A CA 1
ATOM 1415 C C . SER A 1 177 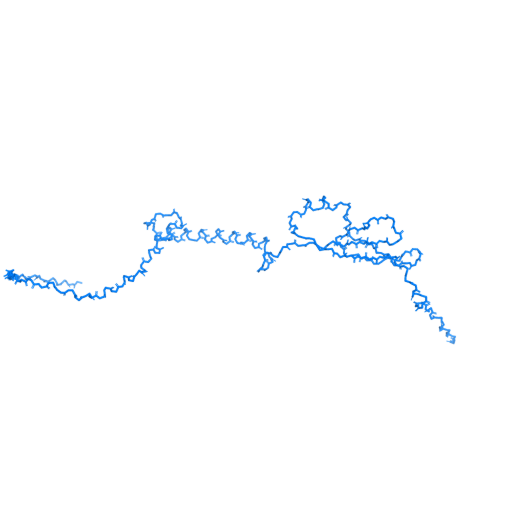? 1.616 27.767 -60.920 1.00 52.22 177 SER A C 1
ATOM 1417 O O . SER A 1 177 ? 1.325 28.265 -59.810 1.00 52.22 177 SER A O 1
#

Organism: Grosmannia clavigera (strain kw1407 / UAMH 11150) (NCBI:txid655863)

Secondary structure (DSSP, 8-state):
-------------------------------PPP------HHHHHHHHTT--TT--HHHHHHHHHHHHHHHHHHHHHHHHS--S-SS-PPPEEEEEEEEESS--SS-EEEEEEEEEEE-TTS-EEEEEEEE-S-HHHHHHH-TT--EEEEEEEEE----TT-TTS------------

Sequence (177 aa):
MKQRKRTRTADSSDNESLDSTSGERGDKLASAPPMINDIDWRGVICKFLDKPTKTENDDLWVALQDVRTRYLEMKDCATEGLKSDGAMEPNYITIHRINCNEGESDGELSLGVPWPVRNADGYTHLRGREIISNLELHLERNKWVAFIVYKDYSCCTIHEDDSLKFQPNEKEEDTVS